Protein AF-A0A3D6EB75-F1 (afdb_monomer_lite)

Secondary structure (DSSP, 8-state):
--HHHHHHHHHHHTT--GGGGSTTSSPTTGGGGGGGGGTS----EEEEETTTEEEEEE-SS-EEEEEEE-TTS-EEEEEEE-HHHHHHHHHTT--HHHHHHHHEEEEES-STTTT--EEE-TTT-

pLDDT: mean 85.53, std 12.77, range [59.47, 98.06]

Sequence (125 aa):
INTAMRELFLQIVYGRSQSAFSEGGLMIGAGLEDLGKGLRSQTGTLYGTLAKGPRYLEMAEGYIKTLALDKNDEICGYEFVHLGKFMDEIKKGTDANEALKKVTGTYGRFTQEAGAVKYIDPRKE

Foldseek 3Di:
DDPVVVVVVVCVVVVHQPQCPPPVGQPDPNSQVCVPPLSHDQDWDKDADPVRGIFTQAHSQGGWFKFFAAPVRHGFKTKHFNVSQLVVCVVVVHDNVRSRVVRIDMDGQRDVVSGRPDMDGSVPD

Structure (mmCIF, N/CA/C/O backbone):
data_AF-A0A3D6EB75-F1
#
_entry.id   AF-A0A3D6EB75-F1
#
loop_
_atom_site.group_PDB
_atom_site.id
_atom_site.type_symbol
_atom_site.label_atom_id
_atom_site.label_alt_id
_atom_site.label_comp_id
_atom_site.label_asym_id
_atom_site.label_entity_id
_atom_site.label_seq_id
_atom_site.pdbx_PDB_ins_code
_atom_site.Cartn_x
_atom_site.Cartn_y
_atom_site.Cartn_z
_atom_site.occupancy
_atom_site.B_iso_or_equiv
_atom_site.auth_seq_id
_atom_site.auth_comp_id
_atom_site.auth_asym_id
_atom_site.auth_atom_id
_atom_site.pdbx_PDB_model_num
ATOM 1 N N . ILE A 1 1 ? 22.719 -4.650 15.721 1.00 64.31 1 ILE A N 1
ATOM 2 C CA . ILE A 1 1 ? 21.608 -4.480 16.691 1.00 64.31 1 ILE A CA 1
ATOM 3 C C . ILE A 1 1 ? 22.180 -4.694 18.087 1.00 64.31 1 ILE A C 1
ATOM 5 O O . ILE A 1 1 ? 22.919 -5.654 18.263 1.00 64.31 1 ILE A O 1
ATOM 9 N N . ASN A 1 2 ? 21.923 -3.793 19.038 1.00 89.19 2 ASN A N 1
ATOM 10 C CA . ASN A 1 2 ? 22.352 -3.993 20.428 1.00 89.19 2 ASN A CA 1
ATOM 11 C C . ASN A 1 2 ? 21.449 -5.032 21.126 1.00 89.19 2 ASN A C 1
ATOM 13 O O . ASN A 1 2 ? 20.364 -5.343 20.633 1.00 89.19 2 ASN A O 1
ATOM 17 N N . THR A 1 3 ? 21.886 -5.578 22.261 1.00 86.06 3 THR A N 1
ATOM 18 C CA . THR A 1 3 ? 21.157 -6.645 22.968 1.00 86.06 3 THR A CA 1
ATOM 19 C C . THR A 1 3 ? 19.717 -6.246 23.290 1.00 86.06 3 THR A C 1
ATOM 21 O O . THR A 1 3 ? 18.802 -7.010 23.008 1.00 86.06 3 THR A O 1
ATOM 24 N N . ALA A 1 4 ? 19.496 -5.017 23.767 1.00 81.75 4 ALA A N 1
ATOM 25 C CA . ALA A 1 4 ? 18.161 -4.507 24.082 1.00 81.75 4 ALA A CA 1
ATOM 26 C C . ALA A 1 4 ? 17.215 -4.519 22.866 1.00 81.75 4 ALA A C 1
ATOM 28 O O . ALA A 1 4 ? 16.089 -5.000 22.950 1.00 81.75 4 ALA A O 1
ATOM 29 N N . MET A 1 5 ? 17.690 -4.055 21.710 1.00 82.81 5 MET A N 1
ATOM 30 C CA . MET A 1 5 ? 16.908 -4.023 20.474 1.00 82.81 5 MET A CA 1
ATOM 31 C C . MET A 1 5 ? 16.663 -5.423 19.899 1.00 82.81 5 MET A C 1
ATOM 33 O O . MET A 1 5 ? 15.623 -5.647 19.286 1.00 82.81 5 MET A O 1
ATOM 37 N N . ARG A 1 6 ? 17.585 -6.376 20.099 1.00 82.50 6 ARG A N 1
ATOM 38 C CA . ARG A 1 6 ? 17.391 -7.782 19.703 1.00 82.50 6 ARG A CA 1
ATOM 39 C C . ARG A 1 6 ? 16.296 -8.438 20.534 1.00 82.50 6 ARG A C 1
ATOM 41 O O . ARG A 1 6 ? 15.439 -9.111 19.972 1.00 82.50 6 ARG A O 1
ATOM 48 N N . GLU A 1 7 ? 16.332 -8.240 21.847 1.00 80.81 7 GLU A N 1
ATOM 49 C CA . GLU A 1 7 ? 15.329 -8.803 22.749 1.00 80.81 7 GLU A CA 1
ATOM 50 C C . GLU A 1 7 ? 13.948 -8.203 22.475 1.00 80.81 7 GLU A C 1
ATOM 52 O O . GLU A 1 7 ? 12.987 -8.951 22.318 1.00 80.81 7 GLU A O 1
ATOM 57 N N . LEU A 1 8 ? 13.856 -6.882 22.288 1.00 73.31 8 LEU A N 1
ATOM 58 C CA . LEU A 1 8 ? 12.609 -6.223 21.890 1.00 73.31 8 LEU A CA 1
ATOM 59 C C . LEU A 1 8 ? 12.072 -6.773 20.560 1.00 73.31 8 LEU A C 1
ATOM 61 O O . LEU A 1 8 ? 10.893 -7.106 20.462 1.00 73.31 8 LEU A O 1
ATOM 65 N N . PHE A 1 9 ? 12.939 -6.916 19.552 1.00 78.12 9 PHE A N 1
ATOM 66 C CA . PHE A 1 9 ? 12.562 -7.484 18.259 1.00 78.12 9 PHE A CA 1
ATOM 67 C C . PHE A 1 9 ? 11.997 -8.898 18.407 1.00 78.12 9 PHE A C 1
ATOM 69 O O . PHE A 1 9 ? 10.917 -9.159 17.888 1.00 78.12 9 PHE A O 1
ATOM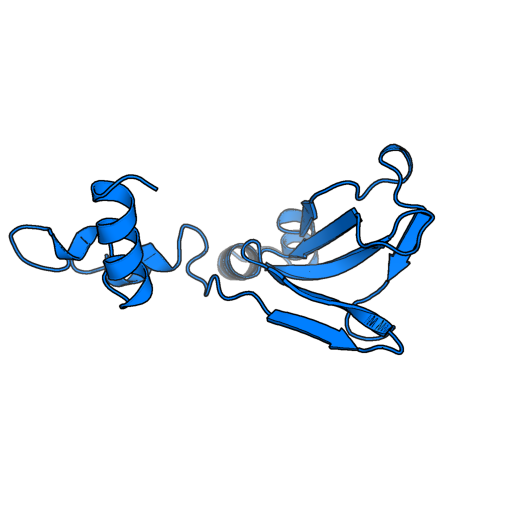 76 N N . LEU A 1 10 ? 12.682 -9.783 19.148 1.00 79.56 10 LEU A N 1
ATOM 77 C CA . LEU A 1 10 ? 12.227 -11.155 19.397 1.00 79.56 10 LEU A CA 1
ATOM 78 C C . LEU A 1 10 ? 10.829 -11.186 20.021 1.00 79.56 10 LEU A C 1
ATOM 80 O O . LEU A 1 10 ? 9.998 -11.982 19.600 1.00 79.56 10 LEU A O 1
ATOM 84 N N . GLN A 1 11 ? 10.534 -10.308 20.979 1.00 70.94 11 GLN A N 1
ATOM 85 C CA . GLN A 1 11 ? 9.197 -10.262 21.578 1.00 70.94 11 GLN A CA 1
ATOM 86 C C . GLN A 1 11 ? 8.125 -9.830 20.567 1.00 70.94 11 GLN A C 1
ATOM 88 O O . GLN A 1 11 ? 7.074 -10.468 20.496 1.00 70.94 11 GLN A O 1
ATOM 93 N N . ILE A 1 12 ? 8.418 -8.824 19.736 1.00 71.25 12 ILE A N 1
ATOM 94 C CA . ILE A 1 12 ? 7.496 -8.351 18.693 1.00 71.25 12 ILE A CA 1
ATOM 95 C C . ILE A 1 12 ? 7.213 -9.463 17.670 1.00 71.25 12 ILE A C 1
ATOM 97 O O . ILE A 1 12 ? 6.052 -9.696 17.339 1.00 71.25 12 ILE A O 1
ATOM 101 N N . VAL A 1 13 ? 8.229 -10.209 17.206 1.00 69.00 13 VAL A N 1
ATOM 102 C CA . VAL A 1 13 ? 7.997 -11.320 16.254 1.00 69.00 13 VAL A CA 1
ATOM 103 C C . VAL A 1 13 ? 7.259 -12.514 16.866 1.00 69.00 13 VAL A C 1
ATOM 105 O O . VAL A 1 13 ? 6.631 -13.266 16.126 1.00 69.00 13 VAL A O 1
ATOM 108 N N . TYR A 1 14 ? 7.259 -12.670 18.194 1.00 70.19 14 TYR A N 1
ATOM 109 C CA . TYR A 1 14 ? 6.407 -13.640 18.897 1.00 70.19 14 TYR A CA 1
ATOM 110 C C . TYR A 1 14 ? 5.000 -13.105 19.221 1.00 70.19 14 TYR A C 1
ATOM 112 O O . TYR A 1 14 ? 4.255 -13.756 19.953 1.00 70.19 14 TYR A O 1
ATOM 120 N N . GLY A 1 15 ? 4.620 -11.940 18.682 1.00 61.03 15 GLY A N 1
ATOM 121 C CA . GLY A 1 15 ? 3.290 -11.356 18.864 1.00 61.03 15 GLY A CA 1
ATOM 122 C C . GLY A 1 15 ? 3.048 -10.793 20.265 1.00 61.03 15 GLY A C 1
ATOM 123 O O . GLY A 1 15 ? 1.903 -10.713 20.702 1.00 61.03 15 GLY A O 1
ATOM 124 N N . ARG A 1 16 ? 4.112 -10.444 21.000 1.00 66.81 16 ARG A N 1
ATOM 125 C CA . ARG A 1 16 ? 3.993 -9.751 22.288 1.00 66.81 16 ARG A CA 1
ATOM 126 C C . ARG A 1 16 ? 4.034 -8.244 22.044 1.00 66.81 16 ARG A C 1
ATOM 128 O O . ARG A 1 16 ? 5.042 -7.724 21.564 1.00 66.81 16 ARG A O 1
ATOM 135 N N . SER A 1 17 ? 2.948 -7.560 22.394 1.00 62.50 17 SER A N 1
ATOM 136 C CA . SER A 1 17 ? 2.843 -6.099 22.338 1.00 62.50 17 SER A CA 1
ATOM 137 C C . SER A 1 17 ? 3.763 -5.438 23.376 1.00 62.50 17 SER A C 1
ATOM 139 O O . SER A 1 17 ? 4.162 -6.058 24.366 1.00 62.50 17 SER A O 1
ATOM 141 N N . GLN A 1 18 ? 4.092 -4.152 23.196 1.00 60.97 18 GLN A N 1
ATOM 142 C CA . GLN A 1 18 ? 4.902 -3.397 24.172 1.00 60.97 18 GLN A CA 1
ATOM 143 C C . GLN A 1 18 ? 4.280 -3.386 25.581 1.00 60.97 18 GLN A C 1
ATOM 145 O O . GLN A 1 18 ? 4.998 -3.383 26.580 1.00 60.97 18 GLN A O 1
ATOM 150 N N . SER A 1 19 ? 2.952 -3.444 25.660 1.00 63.94 19 SER A N 1
ATOM 151 C CA . SER A 1 19 ? 2.162 -3.520 26.891 1.00 63.94 19 SER A CA 1
ATOM 152 C C . SER A 1 19 ? 2.239 -4.874 27.616 1.00 63.94 19 SER A C 1
ATOM 154 O O . SER A 1 19 ? 1.778 -4.986 28.749 1.00 63.94 19 SER A O 1
ATOM 156 N N . ALA A 1 20 ? 2.881 -5.899 27.040 1.00 62.09 20 ALA A N 1
ATOM 157 C CA . ALA A 1 20 ? 3.120 -7.177 27.720 1.00 62.09 20 ALA A CA 1
ATOM 158 C C . ALA A 1 20 ? 4.024 -7.056 28.969 1.00 62.09 20 ALA A C 1
ATOM 160 O O . ALA A 1 20 ? 4.073 -7.981 29.778 1.00 62.09 20 ALA A O 1
ATOM 161 N N . PHE A 1 21 ? 4.729 -5.928 29.132 1.00 60.00 21 PHE A N 1
ATOM 162 C CA . PHE A 1 21 ? 5.579 -5.624 30.290 1.00 60.00 21 PHE A CA 1
ATOM 163 C C . PHE A 1 21 ? 4.883 -4.784 31.371 1.00 60.00 21 PHE A C 1
ATOM 165 O O . PHE A 1 21 ? 5.507 -4.454 32.379 1.00 60.00 21 PHE A O 1
ATOM 172 N N . SER A 1 22 ? 3.618 -4.405 31.173 1.00 63.34 22 SER A N 1
ATOM 173 C CA . SER A 1 22 ? 2.877 -3.610 32.149 1.00 63.34 22 SER A CA 1
ATOM 174 C C . SER A 1 22 ? 2.554 -4.439 33.395 1.00 63.34 22 SER A C 1
ATOM 176 O O . SER A 1 22 ? 1.983 -5.529 33.315 1.00 63.34 22 SER A O 1
ATOM 178 N N . GLU A 1 23 ? 2.905 -3.910 34.567 1.00 65.00 23 GLU A N 1
ATOM 179 C CA . GLU A 1 23 ? 2.507 -4.475 35.855 1.00 65.00 23 GLU A CA 1
ATOM 180 C C . GLU A 1 23 ? 0.970 -4.395 35.959 1.00 65.00 23 GLU A C 1
ATOM 182 O O . GLU A 1 23 ? 0.398 -3.307 35.998 1.00 65.00 23 GLU A O 1
ATOM 187 N N . GLY A 1 24 ? 0.291 -5.547 35.882 1.00 70.94 24 GLY A N 1
ATOM 188 C CA . GLY A 1 24 ? -1.174 -5.633 35.746 1.00 70.94 24 GLY A CA 1
ATOM 189 C C . GLY A 1 24 ? -1.676 -6.279 34.447 1.00 70.94 24 GLY A C 1
ATOM 190 O O . GLY A 1 24 ? -2.881 -6.471 34.295 1.00 70.94 24 GLY A O 1
ATOM 191 N N . GLY A 1 25 ? -0.773 -6.676 33.545 1.00 65.44 25 GLY A N 1
ATOM 192 C CA . GLY A 1 25 ? -1.117 -7.345 32.290 1.00 65.44 25 GLY A CA 1
ATOM 193 C C . GLY A 1 25 ? -1.554 -6.377 31.188 1.00 65.44 25 GLY A C 1
ATOM 194 O O . GLY A 1 25 ? -1.454 -5.158 31.316 1.00 65.44 25 GLY A O 1
ATOM 195 N N . LEU A 1 26 ? -2.019 -6.936 30.070 1.00 66.31 26 LEU A N 1
ATOM 196 C CA . LEU A 1 26 ? -2.444 -6.159 28.909 1.00 66.31 26 LEU A CA 1
ATOM 197 C C . LEU A 1 26 ? -3.693 -5.326 29.254 1.00 66.31 26 LEU A C 1
ATOM 199 O O . LEU A 1 26 ? -4.749 -5.888 29.551 1.00 66.31 26 LEU A O 1
ATOM 203 N N . MET A 1 27 ? -3.597 -3.995 29.184 1.00 67.88 27 MET A N 1
ATOM 204 C CA . MET A 1 27 ? -4.755 -3.115 29.382 1.00 67.88 27 MET A CA 1
ATOM 205 C C . MET A 1 27 ? -5.867 -3.410 28.363 1.00 67.88 27 MET A C 1
ATOM 207 O O . MET A 1 27 ? -5.610 -3.701 27.192 1.00 67.88 27 MET A O 1
ATOM 211 N N . ILE A 1 28 ? -7.127 -3.294 28.795 1.00 66.62 28 ILE A N 1
ATOM 212 C CA . ILE A 1 28 ? -8.292 -3.431 27.910 1.00 66.62 28 ILE A CA 1
ATOM 213 C C . ILE A 1 28 ? -8.176 -2.391 26.784 1.00 66.62 28 ILE A C 1
ATOM 215 O O . ILE A 1 28 ? -8.121 -1.193 27.045 1.00 66.62 28 ILE A O 1
ATOM 219 N N . GLY A 1 29 ? -8.131 -2.861 25.534 1.00 65.12 29 GLY A N 1
ATOM 220 C CA . GLY A 1 29 ? -7.945 -2.025 24.340 1.00 65.12 29 GLY A CA 1
ATOM 221 C C . GLY A 1 29 ? -6.506 -1.946 23.812 1.00 65.12 29 GLY A C 1
ATOM 222 O O . GLY A 1 29 ? -6.323 -1.581 22.653 1.00 65.12 29 GLY A O 1
ATOM 223 N N . ALA A 1 30 ? -5.498 -2.372 24.584 1.00 65.94 30 ALA A N 1
ATOM 224 C CA . ALA A 1 30 ? -4.094 -2.367 24.151 1.00 65.94 30 ALA A CA 1
ATOM 225 C C . ALA A 1 30 ? -3.765 -3.462 23.112 1.00 65.94 30 ALA A C 1
ATOM 227 O O . ALA A 1 30 ? -2.763 -3.373 22.412 1.00 65.94 30 ALA A O 1
ATOM 228 N N . GLY A 1 31 ? -4.650 -4.447 22.909 1.00 63.47 31 GLY A N 1
ATOM 229 C CA . GLY A 1 31 ? -4.518 -5.440 21.827 1.00 63.47 31 GLY A CA 1
ATOM 230 C C . GLY A 1 31 ? -4.612 -4.850 20.411 1.00 63.47 31 GLY A C 1
ATOM 231 O O . GLY A 1 31 ? -4.365 -5.549 19.434 1.00 63.47 31 GLY A O 1
ATOM 232 N N . LEU A 1 32 ? -4.978 -3.571 20.290 1.00 66.38 32 LEU A N 1
ATOM 233 C CA . LEU A 1 32 ? -5.023 -2.833 19.028 1.00 66.38 32 LEU A CA 1
ATOM 234 C C . LEU A 1 32 ? -3.759 -1.992 18.777 1.00 66.38 32 LEU A C 1
ATOM 236 O O . LEU A 1 32 ? -3.629 -1.419 17.696 1.00 66.38 32 LEU A O 1
ATOM 240 N N . GLU A 1 33 ? -2.829 -1.913 19.737 1.00 63.62 33 GLU A N 1
ATOM 241 C CA . GLU A 1 33 ? -1.593 -1.122 19.612 1.00 63.62 33 GLU A CA 1
ATOM 242 C C . GLU A 1 33 ? -0.741 -1.578 18.419 1.00 63.62 33 GLU A C 1
ATOM 244 O O . GLU A 1 33 ? -0.241 -0.743 17.661 1.00 63.62 33 GLU A O 1
ATOM 249 N N . ASP A 1 34 ? -0.671 -2.892 18.181 1.00 59.47 34 ASP A N 1
ATOM 250 C CA . ASP A 1 34 ? 0.082 -3.486 17.068 1.00 59.47 34 ASP A CA 1
ATOM 251 C C . ASP A 1 34 ? -0.519 -3.141 15.689 1.00 59.47 34 ASP A C 1
ATOM 253 O O . ASP A 1 34 ? 0.158 -3.205 14.659 1.00 59.47 34 ASP A O 1
ATOM 257 N N . LEU A 1 35 ? -1.787 -2.718 15.646 1.00 63.25 35 LEU A N 1
ATOM 258 C CA . LEU A 1 35 ? -2.477 -2.296 14.423 1.00 63.25 35 LEU A CA 1
ATOM 259 C C . LEU A 1 35 ? -2.249 -0.811 14.084 1.00 63.25 35 LEU A C 1
ATOM 261 O O . LEU A 1 35 ? -2.689 -0.336 13.030 1.00 63.25 35 LEU A O 1
ATOM 265 N N . GLY A 1 36 ? -1.566 -0.071 14.964 1.00 66.44 36 GLY A N 1
ATOM 266 C CA . GLY A 1 36 ? -1.243 1.342 14.792 1.00 66.44 36 GLY A CA 1
ATOM 267 C C . GLY A 1 36 ? -2.470 2.257 14.668 1.00 66.44 36 GLY A C 1
ATOM 268 O O . GLY A 1 36 ? -3.615 1.879 14.912 1.00 66.44 36 GLY A O 1
ATOM 269 N N . LYS A 1 37 ? -2.241 3.505 14.238 1.00 62.91 37 LYS A N 1
ATOM 270 C CA . LYS A 1 37 ? -3.291 4.543 14.137 1.00 62.91 37 LYS A CA 1
ATOM 271 C C . LYS A 1 37 ? -4.391 4.245 13.105 1.00 62.91 37 LYS A C 1
ATOM 273 O O . LYS A 1 37 ? -5.383 4.961 13.076 1.00 62.91 37 LYS A O 1
ATOM 278 N N . GLY A 1 38 ? -4.194 3.254 12.235 1.00 64.44 38 GLY A N 1
ATOM 279 C CA . GLY A 1 38 ? -5.156 2.857 11.203 1.00 64.44 38 GLY A CA 1
ATOM 280 C C . GLY A 1 38 ? -5.967 1.607 11.544 1.00 64.44 38 GLY A C 1
ATOM 281 O O . GLY A 1 38 ? -6.749 1.187 10.697 1.00 64.44 38 GLY A O 1
ATOM 282 N N . LEU A 1 39 ? -5.753 1.005 12.727 1.00 67.81 39 LEU A N 1
ATOM 283 C CA . LEU A 1 39 ? -6.436 -0.205 13.207 1.00 67.81 39 LEU A CA 1
ATOM 284 C C . LEU A 1 39 ? -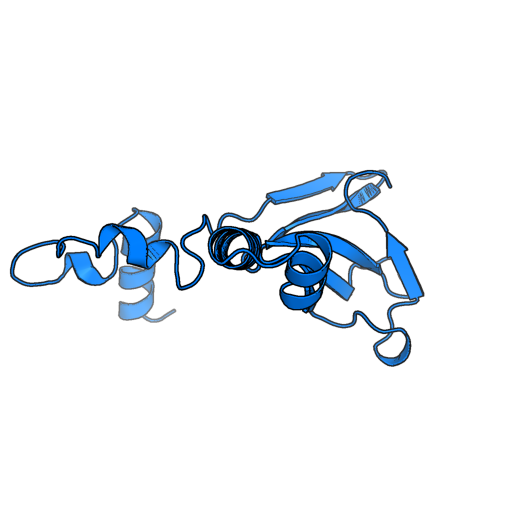6.546 -1.309 12.144 1.00 67.81 39 LEU A C 1
ATOM 286 O O . LEU A 1 39 ? -7.597 -1.927 11.963 1.00 67.81 39 LEU A O 1
ATOM 290 N N . ARG A 1 40 ? -5.462 -1.538 11.397 1.00 76.44 40 ARG A N 1
ATOM 291 C CA . ARG A 1 40 ? -5.451 -2.467 10.268 1.00 76.44 40 ARG A CA 1
ATOM 292 C C . ARG A 1 40 ? -4.112 -3.188 10.176 1.00 76.44 40 ARG A C 1
ATOM 294 O O . ARG A 1 40 ? -3.083 -2.643 10.557 1.00 76.44 40 ARG A O 1
ATOM 301 N N . SER A 1 41 ? -4.148 -4.423 9.673 1.00 71.50 41 SER A N 1
ATOM 302 C CA . SER A 1 41 ? -2.956 -5.262 9.524 1.00 71.50 41 SER A CA 1
ATOM 303 C C . SER A 1 41 ? -1.847 -4.539 8.755 1.00 71.50 41 SER A C 1
ATOM 305 O O . SER A 1 41 ? -2.085 -4.013 7.668 1.00 71.50 41 SER A O 1
ATOM 307 N N . GLN A 1 42 ? -0.638 -4.550 9.315 1.00 70.69 42 GLN A N 1
ATOM 308 C CA . GLN A 1 42 ? 0.566 -3.986 8.700 1.00 70.69 42 GLN A CA 1
ATOM 309 C C . GLN A 1 42 ? 1.329 -5.019 7.850 1.00 70.69 42 GLN A C 1
ATOM 311 O O . GLN A 1 42 ? 2.469 -4.785 7.451 1.00 70.69 42 GLN A O 1
ATOM 316 N N . THR A 1 43 ? 0.733 -6.185 7.579 1.00 76.62 43 THR A N 1
ATOM 317 C CA . THR A 1 43 ? 1.355 -7.213 6.741 1.00 76.62 43 THR A CA 1
ATOM 318 C C . THR A 1 43 ? 1.347 -6.787 5.274 1.00 76.62 43 THR A C 1
ATOM 320 O O . THR A 1 43 ? 0.291 -6.676 4.652 1.00 76.62 43 THR A O 1
ATOM 323 N N . GLY A 1 44 ? 2.539 -6.588 4.709 1.00 83.38 44 GLY A N 1
ATOM 324 C CA . GLY A 1 44 ? 2.714 -6.345 3.280 1.00 83.38 44 GLY A CA 1
ATOM 325 C C . GLY A 1 44 ? 2.547 -7.619 2.447 1.00 83.38 44 GLY A C 1
ATOM 326 O O . GLY A 1 44 ? 2.836 -8.724 2.904 1.00 83.38 44 GLY A O 1
ATOM 327 N N . THR A 1 45 ? 2.094 -7.459 1.206 1.00 89.75 45 THR A N 1
ATOM 328 C CA . THR A 1 45 ? 1.997 -8.529 0.206 1.00 89.75 45 THR A CA 1
ATOM 329 C C . THR A 1 45 ? 2.767 -8.105 -1.032 1.00 89.75 45 THR A C 1
ATOM 331 O O . THR A 1 45 ? 2.445 -7.110 -1.685 1.00 89.75 45 THR A O 1
ATOM 334 N N . LEU A 1 46 ? 3.789 -8.888 -1.348 1.00 90.94 46 LEU A N 1
ATOM 335 C CA . LEU A 1 46 ? 4.742 -8.645 -2.418 1.00 90.94 46 LEU A CA 1
ATOM 336 C C . LEU A 1 46 ? 4.942 -9.962 -3.169 1.00 90.94 46 LEU A C 1
ATOM 338 O O . LEU A 1 46 ? 5.041 -11.014 -2.538 1.00 90.94 46 LEU A O 1
ATOM 342 N N . TYR A 1 47 ? 5.026 -9.923 -4.494 1.00 91.50 47 TYR A N 1
ATOM 343 C CA . TYR A 1 47 ? 5.420 -11.091 -5.286 1.00 91.50 47 TYR A CA 1
ATOM 344 C C . TYR A 1 47 ? 6.300 -10.669 -6.457 1.00 91.50 47 TYR A C 1
ATOM 346 O O . TYR A 1 47 ? 6.407 -9.488 -6.769 1.00 91.50 47 TYR A O 1
ATOM 354 N N . GLY A 1 48 ? 6.951 -11.622 -7.111 1.00 91.56 48 GLY A N 1
ATOM 355 C CA . GLY A 1 48 ? 7.726 -11.343 -8.310 1.00 91.56 48 GLY A CA 1
ATOM 356 C C . GLY A 1 48 ? 7.811 -12.565 -9.202 1.00 91.56 48 GLY A C 1
ATOM 357 O O . GLY A 1 48 ? 7.809 -13.697 -8.722 1.00 91.56 48 GLY A O 1
ATOM 358 N N . THR A 1 49 ? 7.869 -12.336 -10.509 1.00 90.75 49 THR A N 1
ATOM 359 C CA . THR A 1 49 ? 8.088 -13.397 -11.501 1.00 90.75 49 THR A CA 1
ATOM 360 C C . THR A 1 49 ? 9.179 -12.972 -12.469 1.00 90.75 49 THR A C 1
ATOM 362 O O . THR A 1 49 ? 9.400 -11.779 -12.650 1.00 90.75 49 THR A O 1
ATOM 365 N N . LEU A 1 50 ? 9.833 -13.924 -13.136 1.00 91.00 50 LEU A N 1
ATOM 366 C CA . LEU A 1 50 ? 10.824 -13.598 -14.169 1.00 91.00 50 LEU A CA 1
ATOM 367 C C . LEU A 1 50 ? 10.214 -12.792 -15.324 1.00 91.00 50 LEU A C 1
ATOM 369 O O . LEU A 1 50 ? 10.859 -11.897 -15.852 1.00 91.00 50 LEU A O 1
ATOM 373 N N . ALA A 1 51 ? 8.965 -13.089 -15.692 1.00 89.19 51 ALA A N 1
ATOM 374 C CA . ALA A 1 51 ? 8.296 -12.427 -16.807 1.00 89.19 51 ALA A CA 1
ATOM 375 C C . ALA A 1 51 ? 7.853 -10.994 -16.478 1.00 89.19 51 ALA A C 1
ATOM 377 O O . ALA A 1 51 ? 7.844 -10.140 -17.358 1.00 89.19 51 ALA A O 1
ATOM 378 N N . LYS A 1 52 ? 7.448 -10.737 -15.228 1.00 86.75 52 LYS A N 1
ATOM 379 C CA . LYS A 1 52 ? 6.831 -9.463 -14.832 1.00 86.75 52 LYS A CA 1
ATOM 380 C C . LYS A 1 52 ? 7.721 -8.603 -13.937 1.00 86.75 52 LYS A C 1
ATOM 382 O O . LYS A 1 52 ? 7.491 -7.402 -13.852 1.00 86.75 52 LYS A O 1
ATOM 387 N N . GLY A 1 53 ? 8.729 -9.173 -13.286 1.00 91.19 53 GLY A N 1
ATOM 388 C CA . GLY A 1 53 ? 9.490 -8.512 -12.226 1.00 91.19 53 GLY A CA 1
ATOM 389 C C . GLY A 1 53 ? 8.720 -8.454 -10.895 1.00 91.19 53 GLY A C 1
ATOM 39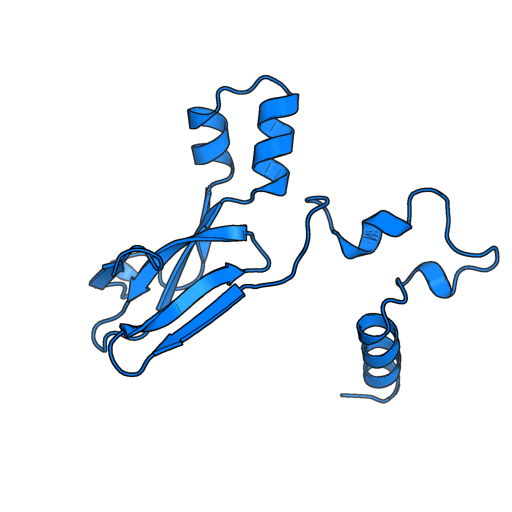0 O O . GLY A 1 53 ? 7.708 -9.150 -10.741 1.00 91.19 53 GLY A O 1
ATOM 391 N N . PRO A 1 54 ? 9.198 -7.665 -9.915 1.00 94.50 54 PRO A N 1
ATOM 392 C CA . PRO A 1 54 ? 8.553 -7.495 -8.613 1.00 94.50 54 PRO A CA 1
ATOM 393 C C . PRO A 1 54 ? 7.232 -6.716 -8.706 1.00 94.50 54 PRO A C 1
ATOM 395 O O . PRO A 1 54 ? 7.024 -5.898 -9.603 1.00 94.50 54 PRO A O 1
ATOM 398 N N . ARG A 1 55 ? 6.322 -6.972 -7.767 1.00 94.94 55 ARG A N 1
ATOM 399 C CA . ARG A 1 55 ? 4.981 -6.390 -7.681 1.00 94.94 55 ARG A CA 1
ATOM 400 C C . ARG A 1 55 ? 4.606 -6.165 -6.228 1.00 94.94 55 ARG A C 1
ATOM 402 O O . ARG A 1 55 ? 4.503 -7.115 -5.450 1.00 94.94 55 ARG A O 1
ATOM 409 N N . TYR A 1 56 ? 4.404 -4.901 -5.871 1.00 94.44 56 TYR A N 1
ATOM 410 C CA . TYR A 1 56 ? 3.953 -4.533 -4.536 1.00 94.44 56 TYR A CA 1
ATOM 411 C C . TYR A 1 56 ? 2.440 -4.417 -4.582 1.00 94.44 56 TYR A C 1
ATOM 413 O O . TYR A 1 56 ? 1.907 -3.600 -5.325 1.00 94.44 56 TYR A O 1
ATOM 421 N N . LEU A 1 57 ? 1.751 -5.288 -3.850 1.00 93.44 57 LEU A N 1
ATOM 422 C CA . LEU A 1 57 ? 0.291 -5.303 -3.787 1.00 93.44 57 LEU A CA 1
ATOM 423 C C . LEU A 1 57 ? -0.206 -4.554 -2.558 1.00 93.44 57 LEU A C 1
ATOM 425 O O . LEU A 1 57 ? -1.209 -3.842 -2.630 1.00 93.44 57 LEU A O 1
ATOM 429 N N . GLU A 1 58 ? 0.517 -4.708 -1.454 1.00 91.38 58 GLU A N 1
ATOM 430 C CA . GLU A 1 58 ? 0.188 -4.136 -0.159 1.00 91.38 58 GLU A CA 1
ATOM 431 C C . GLU A 1 58 ? 1.482 -3.809 0.589 1.00 91.38 58 GLU A C 1
ATOM 433 O O . GLU A 1 58 ? 2.375 -4.655 0.661 1.00 91.38 58 GLU A O 1
ATOM 438 N N . MET A 1 59 ? 1.569 -2.610 1.158 1.00 88.31 59 MET A N 1
ATOM 439 C CA . MET A 1 59 ? 2.662 -2.185 2.040 1.00 88.31 59 MET A CA 1
ATOM 440 C C . MET A 1 59 ? 2.100 -1.770 3.403 1.00 88.31 59 MET A C 1
ATOM 442 O O . MET A 1 59 ? 0.884 -1.778 3.604 1.00 88.31 59 MET A O 1
ATOM 446 N N . ALA A 1 60 ? 2.971 -1.399 4.345 1.00 82.25 60 ALA A N 1
ATOM 447 C CA . ALA A 1 60 ? 2.554 -0.966 5.680 1.00 82.25 60 ALA A CA 1
ATOM 448 C C . ALA A 1 60 ? 1.567 0.216 5.628 1.00 82.25 60 ALA A C 1
ATOM 450 O O . ALA A 1 60 ? 0.661 0.316 6.454 1.00 82.25 60 ALA A O 1
ATOM 451 N N . GLU A 1 61 ? 1.703 1.099 4.635 1.00 84.19 61 GLU A N 1
ATOM 452 C CA . GLU A 1 61 ? 0.805 2.229 4.420 1.00 84.19 61 GLU A CA 1
ATOM 453 C C . GLU A 1 61 ? -0.565 1.793 3.892 1.00 84.19 61 GLU A C 1
ATOM 455 O O . GLU A 1 61 ? -1.587 2.350 4.305 1.00 84.19 61 GLU A O 1
ATOM 460 N N . GLY A 1 62 ? -0.600 0.800 3.003 1.00 89.69 62 GLY A N 1
ATOM 461 C CA . GLY A 1 62 ? -1.835 0.207 2.519 1.00 89.69 62 GLY A CA 1
ATOM 462 C C . GLY A 1 62 ? -1.786 -0.317 1.087 1.00 89.69 62 GLY A C 1
ATOM 463 O O . GLY A 1 62 ? -0.757 -0.802 0.608 1.00 89.69 62 GLY A O 1
ATOM 464 N N . TYR A 1 63 ? -2.950 -0.259 0.435 1.00 93.62 63 TYR A N 1
ATOM 465 C CA . TYR A 1 63 ? -3.206 -0.924 -0.837 1.00 93.62 63 TYR A CA 1
ATOM 466 C C . TYR A 1 63 ? -2.458 -0.198 -1.935 1.00 93.62 63 TYR A C 1
ATOM 468 O O . TYR A 1 63 ? -2.733 0.975 -2.182 1.00 93.62 63 TYR A O 1
ATOM 476 N N . ILE A 1 64 ? -1.544 -0.885 -2.613 1.00 95.75 64 ILE A N 1
ATOM 477 C CA . ILE A 1 64 ? -0.788 -0.284 -3.708 1.00 95.75 64 ILE A CA 1
ATOM 478 C C . ILE A 1 64 ? -1.653 -0.278 -4.960 1.00 95.75 64 ILE A C 1
ATOM 480 O O . ILE A 1 64 ? -2.057 -1.334 -5.453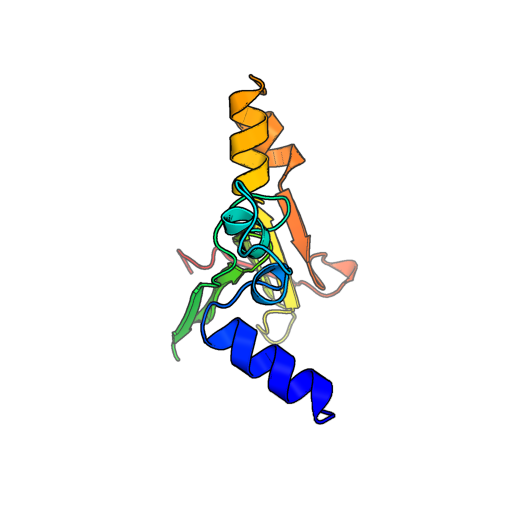 1.00 95.75 64 ILE A O 1
ATOM 484 N N . LYS A 1 65 ? -1.933 0.921 -5.467 1.00 95.81 65 LYS A N 1
ATOM 485 C CA . LYS A 1 65 ? -2.742 1.145 -6.666 1.00 95.81 65 LYS A CA 1
ATOM 486 C C . LYS A 1 65 ? -1.876 1.236 -7.918 1.00 95.81 65 LYS A C 1
ATOM 488 O O . LYS A 1 65 ? -2.241 0.668 -8.940 1.00 95.81 65 LYS A O 1
ATOM 493 N N . THR A 1 66 ? -0.729 1.904 -7.808 1.00 97.19 66 THR A N 1
ATOM 494 C CA . THR A 1 66 ? 0.150 2.183 -8.946 1.00 97.19 66 THR A CA 1
ATOM 495 C C . THR A 1 66 ? 1.607 2.033 -8.528 1.00 97.19 66 THR A C 1
ATOM 497 O O . THR A 1 66 ? 2.011 2.583 -7.505 1.00 97.19 66 THR A O 1
ATOM 500 N N . LEU A 1 67 ? 2.413 1.334 -9.323 1.00 97.56 67 LEU A N 1
ATOM 501 C CA . LEU A 1 67 ? 3.872 1.338 -9.199 1.00 97.56 67 LEU A CA 1
ATOM 502 C C . LEU A 1 67 ? 4.466 2.327 -10.195 1.00 97.56 67 LEU A C 1
ATOM 504 O O . LEU A 1 67 ? 4.062 2.333 -11.354 1.00 97.56 67 LEU A O 1
ATOM 508 N N . ALA A 1 68 ? 5.439 3.115 -9.752 1.00 98.06 68 ALA A N 1
ATOM 509 C CA . ALA A 1 68 ? 6.270 3.947 -10.609 1.00 98.06 68 ALA A CA 1
ATOM 510 C C . ALA A 1 68 ? 7.589 3.223 -10.901 1.00 98.06 68 ALA A C 1
ATOM 512 O O . ALA A 1 68 ? 8.235 2.717 -9.978 1.00 98.06 68 ALA A O 1
ATOM 513 N N . LEU A 1 69 ? 7.977 3.177 -12.173 1.00 97.62 69 LEU A N 1
ATOM 514 C CA . LEU A 1 69 ? 9.230 2.599 -12.640 1.00 97.62 69 LEU A CA 1
ATOM 515 C C . LEU A 1 69 ? 10.112 3.696 -13.224 1.00 97.62 69 LEU A C 1
ATOM 517 O O . LEU A 1 69 ? 9.619 4.619 -13.882 1.00 97.62 69 LEU A O 1
ATOM 521 N N . ASP A 1 70 ? 11.415 3.582 -13.003 1.00 97.50 70 ASP A N 1
ATOM 522 C CA . ASP A 1 70 ? 12.392 4.446 -13.651 1.00 97.50 70 ASP A CA 1
ATOM 523 C C . ASP A 1 70 ? 12.828 3.911 -15.026 1.00 97.50 70 ASP A C 1
ATOM 525 O O . ASP A 1 70 ? 12.279 2.943 -15.556 1.00 97.50 70 ASP A O 1
ATOM 529 N N . LYS A 1 71 ? 13.797 4.593 -15.644 1.00 97.00 71 LYS A N 1
ATOM 530 C CA . LYS A 1 71 ? 14.304 4.280 -16.989 1.00 97.00 71 LYS A CA 1
ATOM 531 C C . LYS A 1 71 ? 14.897 2.875 -17.141 1.00 97.00 71 LYS A C 1
ATOM 533 O O . LYS A 1 71 ? 15.108 2.454 -18.273 1.00 97.00 71 LYS A O 1
ATOM 538 N N . ASN A 1 72 ? 15.186 2.190 -16.037 1.00 95.75 72 ASN A N 1
ATOM 539 C CA . ASN A 1 72 ? 15.717 0.832 -16.029 1.00 95.75 72 ASN A CA 1
ATOM 540 C C . ASN A 1 72 ? 14.620 -0.217 -15.757 1.00 95.75 72 ASN A C 1
ATOM 542 O O . ASN A 1 72 ? 14.947 -1.367 -15.481 1.00 95.75 72 ASN A O 1
ATOM 546 N N . ASP A 1 73 ? 13.337 0.172 -15.788 1.00 94.19 73 ASP A N 1
ATOM 547 C CA . ASP A 1 73 ? 12.201 -0.647 -15.342 1.00 94.19 73 ASP A CA 1
ATOM 548 C C . ASP A 1 73 ? 12.313 -1.087 -13.858 1.00 94.19 73 ASP A C 1
ATOM 550 O O . ASP A 1 73 ? 11.708 -2.074 -13.432 1.00 94.19 73 ASP A O 1
ATOM 554 N N . GLU A 1 74 ? 13.045 -0.335 -13.029 1.00 95.25 74 GLU A N 1
ATOM 555 C CA . GLU A 1 74 ? 13.146 -0.586 -11.588 1.00 95.25 74 GLU A CA 1
ATOM 556 C C . GLU A 1 74 ? 12.042 0.168 -10.842 1.00 95.25 74 GLU A C 1
ATOM 558 O O . GLU A 1 74 ? 11.808 1.354 -11.093 1.00 95.25 74 GLU A O 1
ATOM 563 N N . ILE A 1 75 ? 11.363 -0.497 -9.897 1.00 96.50 75 ILE A N 1
ATOM 564 C CA . ILE A 1 75 ? 10.349 0.165 -9.063 1.00 96.50 75 ILE A CA 1
ATOM 565 C C . ILE A 1 75 ? 11.032 1.246 -8.224 1.00 96.50 75 ILE A C 1
ATOM 567 O O . ILE A 1 75 ? 11.851 0.951 -7.354 1.00 96.50 75 ILE A O 1
ATOM 571 N N . CYS A 1 76 ? 10.652 2.500 -8.452 1.00 97.06 76 CYS A N 1
ATOM 572 C CA . CYS A 1 76 ? 11.255 3.668 -7.819 1.00 97.06 76 CYS A CA 1
ATOM 573 C C . CYS A 1 76 ? 10.295 4.419 -6.883 1.00 97.06 76 CYS A C 1
ATOM 575 O O . CYS A 1 76 ? 10.743 5.200 -6.039 1.00 97.06 76 CYS A O 1
ATOM 577 N N . GLY A 1 77 ? 8.992 4.154 -6.984 1.00 96.94 77 GLY A N 1
ATOM 578 C CA . GLY A 1 77 ? 7.958 4.715 -6.119 1.00 96.94 77 GLY A CA 1
ATOM 579 C C . GLY A 1 77 ? 6.621 3.995 -6.278 1.00 96.94 77 GLY A C 1
ATOM 580 O O . GLY A 1 77 ? 6.479 3.098 -7.110 1.00 96.94 77 GLY A O 1
ATOM 581 N N . TYR A 1 78 ? 5.632 4.379 -5.477 1.00 97.00 78 TYR A N 1
ATOM 582 C CA . TYR A 1 78 ? 4.284 3.813 -5.554 1.00 97.00 78 TYR A CA 1
ATOM 583 C C . TYR A 1 78 ? 3.205 4.768 -5.032 1.00 97.00 78 TYR A C 1
ATOM 585 O O . TYR A 1 78 ? 3.458 5.590 -4.154 1.00 97.00 78 TYR A O 1
ATOM 593 N N . GLU A 1 79 ? 1.992 4.628 -5.561 1.00 97.31 79 GLU A N 1
ATOM 594 C CA . GLU A 1 79 ? 0.757 5.236 -5.061 1.00 97.31 79 GLU A CA 1
ATOM 595 C C . GLU A 1 79 ? -0.008 4.195 -4.248 1.00 97.31 79 GLU A C 1
ATOM 597 O O . GLU A 1 79 ? -0.180 3.051 -4.687 1.00 97.31 79 GLU A O 1
ATOM 602 N N . PHE A 1 80 ? -0.499 4.593 -3.083 1.00 95.38 80 PHE A N 1
ATOM 603 C CA . PHE A 1 80 ? -1.192 3.705 -2.165 1.00 95.38 80 PHE A CA 1
ATOM 604 C C . PHE A 1 80 ? -2.441 4.349 -1.568 1.00 95.38 80 PHE A C 1
ATOM 606 O O . PHE A 1 80 ? -2.546 5.569 -1.466 1.00 95.38 80 PHE A O 1
ATOM 613 N N . VAL A 1 81 ? -3.369 3.509 -1.112 1.00 95.12 81 VAL A N 1
ATOM 614 C CA . VAL A 1 81 ? -4.572 3.907 -0.376 1.00 95.12 81 VAL A CA 1
ATOM 615 C C . VAL A 1 81 ? -4.455 3.426 1.064 1.00 95.12 81 VAL A C 1
ATOM 617 O O . VAL A 1 81 ? -4.362 2.223 1.323 1.00 95.12 81 VAL A O 1
ATOM 620 N N . HIS A 1 82 ? -4.523 4.350 2.023 1.00 92.81 82 HIS A N 1
ATOM 621 C CA . HIS A 1 82 ? -4.604 3.998 3.440 1.00 92.81 82 HIS A CA 1
ATOM 622 C C . HIS A 1 82 ? -5.981 3.406 3.780 1.00 92.81 82 HIS A C 1
ATOM 624 O O . HIS A 1 82 ?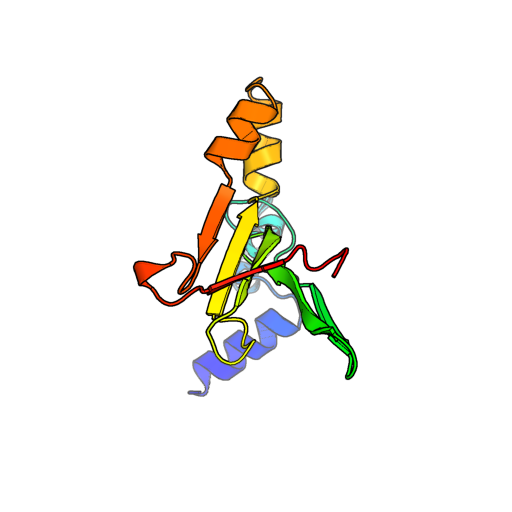 -6.882 4.126 4.209 1.00 92.81 82 HIS A O 1
ATOM 630 N N . LEU A 1 83 ? -6.149 2.089 3.634 1.00 90.44 83 LEU A N 1
ATOM 631 C CA . LEU A 1 83 ? -7.453 1.430 3.790 1.00 90.44 83 LEU A CA 1
ATOM 632 C C . LEU A 1 83 ? -8.091 1.606 5.177 1.00 90.44 83 LEU A C 1
ATOM 634 O O . LEU A 1 83 ? -9.300 1.792 5.263 1.00 90.44 83 LEU A O 1
ATOM 638 N N . GLY A 1 84 ? -7.307 1.612 6.260 1.00 89.19 84 GLY A N 1
ATOM 639 C CA . GLY A 1 84 ? -7.840 1.886 7.603 1.00 89.19 84 GLY A CA 1
ATOM 640 C C . GLY A 1 84 ? -8.470 3.281 7.700 1.00 89.19 84 GLY A C 1
ATOM 641 O O . GLY A 1 84 ? -9.640 3.424 8.048 1.00 89.19 84 GLY A O 1
ATOM 642 N N . LYS A 1 85 ? -7.725 4.306 7.260 1.00 91.12 85 LYS A N 1
ATOM 643 C CA . LYS A 1 85 ? -8.214 5.694 7.206 1.00 91.12 85 LYS A CA 1
ATOM 644 C C . LYS A 1 85 ? -9.389 5.850 6.242 1.00 91.12 85 LYS A C 1
ATOM 646 O O . LYS A 1 85 ? -10.295 6.623 6.523 1.00 91.12 85 LYS A O 1
ATOM 651 N N . PHE A 1 86 ? -9.379 5.124 5.124 1.00 93.31 86 PHE A N 1
ATOM 652 C CA . PHE A 1 86 ? -10.489 5.100 4.176 1.00 93.31 86 PHE A CA 1
ATOM 653 C C . PHE A 1 86 ? -11.774 4.644 4.867 1.00 93.31 86 PHE A C 1
ATOM 655 O O . PHE A 1 86 ? -12.767 5.363 4.842 1.00 93.31 86 PHE A O 1
ATOM 662 N N . MET A 1 87 ? -11.738 3.504 5.563 1.00 92.38 87 MET A N 1
ATOM 663 C CA . MET A 1 87 ? -12.906 3.000 6.287 1.00 92.38 87 MET A CA 1
ATOM 664 C C . MET A 1 87 ? -13.376 3.962 7.383 1.00 92.38 87 MET A C 1
ATOM 666 O O . MET A 1 87 ? -14.580 4.088 7.598 1.00 92.38 87 MET A O 1
ATOM 670 N N . ASP A 1 88 ? -12.463 4.666 8.051 1.00 92.38 88 ASP A N 1
ATOM 671 C CA . ASP A 1 88 ? -12.827 5.673 9.051 1.00 92.38 88 ASP A CA 1
ATOM 672 C C . ASP A 1 88 ? -13.511 6.905 8.445 1.00 92.38 88 ASP A C 1
ATOM 674 O O . ASP A 1 88 ? -14.415 7.460 9.064 1.00 92.38 88 ASP A O 1
ATOM 678 N N . GLU A 1 89 ? -13.127 7.332 7.240 1.00 94.44 89 GLU A N 1
ATOM 679 C CA . GLU A 1 89 ? -13.826 8.398 6.510 1.00 94.44 89 GLU A CA 1
ATOM 680 C C . GLU A 1 89 ? -15.231 7.957 6.080 1.00 94.44 89 GLU A C 1
ATOM 682 O O . GLU A 1 89 ? -16.191 8.694 6.296 1.00 94.44 89 GLU A O 1
ATOM 687 N N . ILE A 1 90 ? -15.381 6.727 5.575 1.00 95.88 90 ILE A N 1
ATOM 688 C CA . ILE A 1 90 ? -16.701 6.176 5.225 1.00 95.88 90 ILE A CA 1
ATOM 689 C C . ILE A 1 90 ? -17.615 6.110 6.455 1.00 95.88 90 ILE A C 1
ATOM 691 O O . ILE A 1 90 ? -18.773 6.515 6.386 1.00 95.88 90 ILE A O 1
ATOM 695 N N . LYS A 1 91 ? -17.102 5.667 7.612 1.00 94.19 91 LYS A N 1
ATOM 696 C CA . LYS A 1 91 ? -17.868 5.643 8.875 1.00 94.19 91 LYS A CA 1
ATOM 697 C C . LYS A 1 91 ? -18.329 7.032 9.324 1.00 94.19 91 LYS A C 1
ATOM 699 O O . LYS A 1 91 ? -19.353 7.135 9.992 1.00 94.19 91 LYS A O 1
ATOM 704 N N . LYS A 1 92 ? -17.587 8.089 8.977 1.00 95.44 92 LYS A N 1
ATOM 705 C CA . LYS A 1 92 ? -17.963 9.487 9.251 1.00 95.44 92 LYS A CA 1
ATOM 706 C C . LYS A 1 92 ? -18.980 10.043 8.249 1.00 95.44 92 LYS A C 1
ATOM 708 O O . LYS A 1 92 ? -19.468 11.148 8.458 1.00 95.44 92 LYS A O 1
ATOM 713 N N . GLY A 1 93 ? -19.304 9.296 7.192 1.00 95.62 93 GLY A N 1
ATOM 714 C CA . GLY A 1 93 ? -20.241 9.709 6.149 1.00 95.62 93 GLY A CA 1
ATOM 715 C C . GLY A 1 93 ? -19.609 10.495 5.000 1.00 95.62 93 GLY A C 1
ATOM 716 O O . GLY A 1 93 ? -20.345 11.077 4.209 1.00 95.62 93 GLY A O 1
ATOM 717 N N . THR A 1 94 ? -18.275 10.527 4.889 1.00 96.94 94 THR A N 1
ATOM 718 C CA . THR A 1 94 ? -17.596 11.110 3.721 1.00 96.94 94 THR A CA 1
ATOM 719 C C . THR A 1 94 ? -17.934 10.292 2.469 1.00 96.94 94 THR A C 1
ATOM 721 O O . THR A 1 94 ? -17.942 9.059 2.523 1.00 96.94 94 THR A O 1
ATOM 724 N N . ASP A 1 95 ? -18.171 10.957 1.333 1.00 98.00 95 ASP A N 1
ATOM 725 C CA . ASP A 1 95 ? -18.345 10.266 0.050 1.00 98.00 95 ASP A CA 1
ATOM 726 C C . ASP A 1 95 ? -17.125 9.389 -0.270 1.00 98.00 95 ASP A C 1
ATOM 728 O O . ASP A 1 95 ? -15.978 9.754 0.002 1.00 98.00 95 ASP A O 1
ATOM 732 N N . ALA A 1 96 ? -17.356 8.229 -0.883 1.00 96.19 96 ALA A N 1
ATOM 733 C CA . ALA A 1 96 ? -16.294 7.264 -1.129 1.00 96.19 96 ALA A CA 1
ATOM 734 C C . ALA A 1 96 ? -15.199 7.794 -2.064 1.00 96.19 96 ALA A C 1
ATOM 736 O O . ALA A 1 96 ? -14.022 7.506 -1.845 1.00 96.19 96 ALA A O 1
ATOM 737 N N . ASN A 1 97 ? -15.539 8.592 -3.078 1.00 96.69 97 ASN A N 1
ATOM 738 C CA . ASN A 1 97 ? -14.534 9.140 -3.989 1.00 96.69 97 ASN A CA 1
ATOM 739 C C . ASN A 1 97 ? -13.714 10.241 -3.316 1.00 96.69 97 ASN A C 1
ATOM 741 O O . ASN A 1 97 ? -12.507 10.345 -3.548 1.00 96.69 97 ASN A O 1
ATOM 745 N N . GLU A 1 98 ? -14.351 11.053 -2.475 1.00 96.75 98 GLU A N 1
ATOM 746 C CA . GLU A 1 98 ? -13.671 12.078 -1.683 1.00 96.75 98 GLU A CA 1
ATOM 747 C C . GLU A 1 98 ? -12.742 11.452 -0.640 1.00 96.75 98 GLU A C 1
ATOM 749 O O . GLU A 1 98 ? -11.568 11.821 -0.556 1.00 96.75 98 GLU A O 1
ATOM 754 N N . ALA A 1 99 ? -13.229 10.444 0.088 1.00 96.88 99 ALA A N 1
ATOM 755 C CA . ALA A 1 99 ? -12.449 9.675 1.048 1.00 96.88 99 ALA A CA 1
ATOM 756 C C . ALA A 1 99 ? -11.239 9.017 0.377 1.00 96.88 99 ALA A C 1
ATOM 758 O O . ALA A 1 99 ? -10.121 9.127 0.882 1.00 96.88 99 ALA A O 1
ATOM 759 N N . LEU A 1 100 ? -11.443 8.386 -0.786 1.00 96.25 100 LEU A N 1
ATOM 760 C CA . LEU A 1 100 ? -10.377 7.739 -1.545 1.00 96.25 100 LEU A CA 1
ATOM 761 C C . LEU A 1 100 ? -9.282 8.740 -1.917 1.00 96.25 100 LEU A C 1
ATOM 763 O O . LEU A 1 100 ? -8.113 8.482 -1.644 1.00 96.25 100 LEU A O 1
ATOM 767 N N . LYS A 1 101 ? -9.642 9.904 -2.472 1.00 96.31 101 LYS A N 1
ATOM 768 C CA . LYS A 1 101 ? -8.674 10.963 -2.807 1.00 96.31 101 LYS A CA 1
ATOM 769 C C . LYS A 1 101 ? -7.925 11.459 -1.572 1.00 96.31 101 LYS A C 1
ATOM 771 O O . LYS A 1 101 ? -6.709 11.600 -1.616 1.00 96.31 101 LYS A O 1
ATOM 776 N N . LYS A 1 102 ? -8.639 11.683 -0.467 1.00 95.69 102 LYS A N 1
ATOM 777 C CA . LYS A 1 102 ? -8.085 12.210 0.788 1.00 95.69 102 LYS A CA 1
ATOM 778 C C . LYS A 1 102 ? -7.050 11.283 1.428 1.00 95.69 102 LYS A C 1
ATOM 780 O O . LYS A 1 102 ? -6.124 11.759 2.078 1.00 95.69 102 LYS A O 1
ATOM 785 N N . VAL A 1 103 ? -7.225 9.970 1.288 1.00 94.81 103 VAL A N 1
ATOM 786 C CA . VAL A 1 103 ? -6.375 8.956 1.939 1.00 94.81 103 VAL A CA 1
ATOM 787 C C . VAL A 1 103 ? -5.422 8.249 0.972 1.00 94.81 103 VAL A C 1
ATOM 789 O O . VAL A 1 103 ? -4.715 7.325 1.385 1.00 94.81 103 VAL A O 1
ATOM 792 N N . THR A 1 104 ? -5.402 8.679 -0.292 1.00 96.62 104 THR A N 1
ATOM 793 C CA . THR A 1 104 ? -4.413 8.255 -1.284 1.00 96.62 104 THR A CA 1
ATOM 794 C C . THR A 1 104 ? -3.143 9.079 -1.113 1.00 96.62 104 THR A C 1
ATOM 796 O O . THR A 1 104 ? -3.195 10.298 -0.963 1.00 96.62 104 THR A O 1
ATOM 799 N N . GLY A 1 105 ? -1.998 8.409 -1.131 1.00 95.44 105 GLY A N 1
ATOM 800 C CA . GLY A 1 105 ? -0.689 9.039 -1.046 1.00 95.44 105 GLY A CA 1
ATOM 801 C C . GLY A 1 105 ? 0.308 8.386 -1.988 1.00 95.44 105 GLY A C 1
ATOM 802 O O . GLY A 1 105 ? 0.029 7.360 -2.608 1.00 95.44 105 GLY A O 1
ATOM 803 N N . THR A 1 106 ? 1.489 8.986 -2.080 1.00 96.69 106 THR A N 1
ATOM 804 C CA . THR A 1 106 ? 2.601 8.481 -2.887 1.00 96.69 106 THR A CA 1
ATOM 805 C C . THR A 1 106 ? 3.856 8.369 -2.038 1.00 96.69 106 THR A C 1
ATOM 807 O O . THR A 1 106 ? 4.084 9.199 -1.158 1.00 96.69 106 THR A O 1
ATOM 810 N N . TYR A 1 107 ? 4.691 7.381 -2.329 1.00 95.06 107 TYR A N 1
ATOM 811 C CA . TYR A 1 107 ? 5.985 7.183 -1.687 1.00 95.06 107 TYR A CA 1
ATOM 812 C C . TYR A 1 107 ? 7.091 6.992 -2.729 1.00 95.06 107 TYR A C 1
ATOM 814 O O . TYR A 1 107 ? 6.850 6.485 -3.828 1.00 95.06 107 TYR A O 1
ATOM 822 N N . GLY A 1 108 ? 8.317 7.378 -2.372 1.00 95.31 108 GLY A N 1
ATOM 823 C CA . GLY A 1 108 ? 9.488 7.274 -3.242 1.00 95.31 108 GLY A CA 1
ATOM 824 C C . GLY A 1 108 ? 9.480 8.277 -4.399 1.00 95.31 108 GLY A C 1
ATOM 825 O O . GLY A 1 108 ? 8.876 9.348 -4.325 1.00 95.31 108 GLY A O 1
ATOM 826 N N . ARG A 1 109 ? 10.177 7.926 -5.483 1.00 96.94 109 ARG A N 1
ATOM 827 C CA . ARG A 1 109 ? 10.317 8.738 -6.699 1.00 96.94 109 ARG A CA 1
ATOM 828 C C . ARG A 1 109 ? 9.099 8.547 -7.598 1.00 96.94 109 ARG A C 1
ATOM 830 O O . ARG A 1 109 ? 9.201 7.954 -8.660 1.00 96.94 109 ARG A O 1
ATOM 837 N N . PHE A 1 110 ? 7.931 8.991 -7.138 1.00 96.75 110 PHE A N 1
ATOM 838 C CA . PHE A 1 110 ? 6.680 8.762 -7.864 1.00 96.75 110 PHE A CA 1
ATOM 839 C C . PHE A 1 110 ? 6.437 9.761 -9.003 1.00 96.75 110 PHE A C 1
ATOM 841 O O . PHE A 1 110 ? 5.700 9.437 -9.923 1.00 96.75 110 PHE A O 1
ATOM 848 N N . THR A 1 111 ? 7.015 10.964 -8.977 1.00 96.81 111 THR A N 1
ATOM 849 C CA . THR A 1 111 ? 6.793 11.968 -10.033 1.00 96.81 111 THR A CA 1
ATOM 850 C C . THR A 1 111 ? 7.808 11.842 -11.169 1.00 96.81 111 THR A C 1
ATOM 852 O O . THR A 1 111 ? 8.884 11.258 -10.997 1.00 96.81 111 THR A O 1
ATOM 855 N N . GLN A 1 112 ? 7.489 12.416 -12.331 1.00 94.25 112 GLN A N 1
ATOM 856 C CA . GLN A 1 112 ? 8.391 12.406 -13.484 1.00 94.25 112 GLN A CA 1
ATOM 857 C C . GLN A 1 112 ? 9.701 13.140 -13.194 1.00 94.25 112 GLN A C 1
ATOM 859 O O . GLN A 1 112 ? 10.776 12.659 -13.545 1.00 94.25 112 GLN A O 1
ATOM 864 N N . GLU A 1 113 ? 9.632 14.254 -12.466 1.00 93.88 113 GLU A N 1
ATOM 865 C CA . GLU A 1 113 ? 10.796 15.042 -12.049 1.00 93.88 113 GLU A CA 1
ATOM 866 C C . GLU A 1 113 ? 11.689 14.257 -11.081 1.00 93.88 113 GLU A C 1
ATOM 868 O O . GLU A 1 113 ? 12.906 14.431 -11.073 1.00 93.88 113 GLU A O 1
ATOM 873 N N . ALA A 1 114 ? 11.097 13.355 -10.292 1.00 92.69 114 ALA A N 1
ATOM 874 C CA . ALA A 1 114 ? 11.825 12.445 -9.417 1.00 92.69 114 ALA A CA 1
ATOM 875 C C . ALA A 1 114 ? 12.407 11.228 -10.168 1.00 92.69 114 ALA A C 1
ATOM 877 O O . ALA A 1 114 ? 13.170 10.455 -9.587 1.00 92.69 114 ALA A O 1
ATOM 878 N N . GLY A 1 115 ? 12.094 11.054 -11.455 1.00 92.75 115 GLY A N 1
ATOM 879 C CA . GLY A 1 115 ? 12.637 9.995 -12.306 1.00 92.75 115 GLY A CA 1
ATOM 880 C C . GLY A 1 115 ? 11.706 8.806 -12.550 1.00 92.75 115 GLY A C 1
ATOM 881 O O . GLY A 1 115 ? 12.188 7.786 -13.042 1.00 92.75 115 GLY A O 1
ATOM 882 N N . ALA A 1 116 ? 10.409 8.911 -12.237 1.00 96.88 116 ALA A N 1
ATOM 883 C CA . ALA A 1 116 ? 9.409 7.954 -12.713 1.00 96.88 116 ALA A CA 1
ATOM 884 C C . ALA A 1 116 ? 9.117 8.187 -14.198 1.00 96.88 116 ALA A C 1
ATOM 886 O O . ALA A 1 116 ? 8.652 9.254 -14.588 1.00 96.88 116 ALA A O 1
ATOM 887 N N . VAL A 1 117 ? 9.349 7.184 -15.037 1.00 97.50 117 VAL A N 1
ATOM 888 C CA . VAL A 1 117 ? 9.084 7.279 -16.483 1.00 97.50 117 VAL A CA 1
ATOM 889 C C . VAL A 1 117 ? 7.897 6.421 -16.915 1.00 97.50 117 VAL A C 1
ATOM 891 O O . VAL A 1 117 ? 7.378 6.602 -18.014 1.00 97.50 117 VAL A O 1
ATOM 894 N N . LYS A 1 118 ? 7.453 5.490 -16.064 1.00 96.62 118 LYS A N 1
ATOM 895 C CA . LYS A 1 118 ? 6.382 4.535 -16.365 1.00 96.62 118 LYS A CA 1
ATOM 896 C C . LYS A 1 118 ? 5.570 4.217 -15.115 1.00 96.62 118 LYS A C 1
ATOM 898 O O . LYS A 1 118 ? 6.114 4.165 -14.017 1.00 96.62 118 LYS A O 1
ATOM 903 N N . TYR A 1 119 ? 4.278 3.968 -15.307 1.00 97.31 119 TYR A N 1
ATOM 904 C CA . TYR A 1 119 ? 3.341 3.616 -14.245 1.00 97.31 119 TYR A CA 1
ATOM 905 C C . TYR A 1 119 ? 2.579 2.351 -14.623 1.00 97.31 119 TYR A C 1
ATOM 907 O O . TYR A 1 119 ? 2.115 2.247 -15.757 1.00 97.31 119 TYR A O 1
ATOM 915 N N . ILE A 1 120 ? 2.459 1.404 -13.693 1.00 96.38 120 ILE A N 1
ATOM 916 C CA . ILE A 1 120 ? 1.746 0.135 -13.914 1.00 96.38 120 ILE A CA 1
ATOM 917 C C . ILE A 1 120 ? 0.812 -0.191 -12.748 1.00 96.38 120 ILE A C 1
ATOM 919 O O . ILE A 1 120 ? 1.093 0.183 -11.603 1.00 96.38 120 ILE A O 1
ATOM 923 N N . ASP A 1 121 ? -0.263 -0.931 -13.022 1.00 95.81 121 ASP A N 1
ATOM 924 C CA . ASP A 1 121 ? -1.090 -1.564 -11.998 1.00 95.81 121 ASP A CA 1
ATOM 925 C C . ASP A 1 121 ? -0.452 -2.917 -11.629 1.00 95.81 121 ASP A C 1
ATOM 927 O O . ASP A 1 121 ? -0.341 -3.829 -12.453 1.00 95.81 121 ASP A O 1
ATOM 931 N N . PRO A 1 122 ? -0.032 -3.120 -10.371 1.00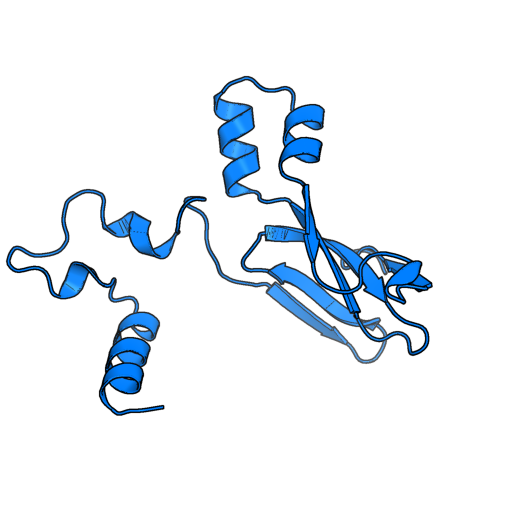 94.12 122 PRO A N 1
ATOM 932 C CA . PRO A 1 122 ? 0.692 -4.328 -10.003 1.00 94.12 122 PRO A CA 1
ATOM 933 C C . PRO A 1 122 ? -0.132 -5.629 -10.116 1.00 94.12 122 PRO A C 1
ATOM 935 O O . PRO A 1 122 ? 0.406 -6.724 -9.907 1.00 94.12 122 PRO A O 1
ATOM 938 N N . ARG A 1 123 ? -1.438 -5.526 -10.403 1.00 92.38 123 ARG A N 1
ATOM 939 C CA . ARG A 1 123 ? -2.374 -6.650 -10.554 1.00 92.38 123 ARG A CA 1
ATOM 940 C C . ARG A 1 123 ? -2.718 -6.977 -12.005 1.00 92.38 123 ARG A C 1
ATOM 942 O O . ARG A 1 123 ? -3.265 -8.054 -12.236 1.00 92.38 123 ARG A O 1
ATOM 949 N N . LYS A 1 124 ? -2.438 -6.093 -12.966 1.00 89.88 124 LYS A N 1
ATOM 950 C CA . LYS A 1 124 ? -2.802 -6.302 -14.378 1.00 89.88 124 LYS A CA 1
ATOM 951 C C . LYS A 1 124 ? -1.576 -6.578 -15.232 1.00 89.88 124 LYS A C 1
ATOM 953 O O . LYS A 1 124 ? -1.528 -7.609 -15.908 1.00 89.88 124 LYS A O 1
ATOM 958 N N . GLU A 1 125 ? -0.586 -5.697 -15.162 1.00 83.50 125 GLU A N 1
ATOM 959 C CA . GLU A 1 125 ? 0.679 -5.810 -15.889 1.00 83.50 125 GLU A CA 1
ATOM 960 C C . GLU A 1 125 ? 1.615 -6.838 -15.253 1.00 83.50 125 GLU A C 1
ATOM 962 O O . GLU A 1 125 ? 1.957 -7.818 -15.949 1.00 83.50 125 GLU A O 1
#

Radius of gyration: 18.39 Å; chains: 1; bounding box: 43×29×53 Å